Protein AF-A0A8E2I4X7-F1 (afdb_monomer)

pLDDT: mean 91.85, std 7.51, range [61.09, 97.44]

Radius of gyration: 14.44 Å; Cα contacts (8 Å, |Δi|>4): 136; chains: 1; bounding box: 34×27×40 Å

Solvent-accessible surface area (backbone atoms only — not comparable to full-atom values): 6785 Å² total; per-residue (Å²): 112,74,53,57,54,50,44,55,52,52,54,55,26,67,72,34,73,72,30,40,54,56,43,64,78,41,37,71,60,49,23,52,56,52,12,52,51,51,39,50,53,39,45,65,69,35,67,60,76,55,43,83,41,54,41,78,80,41,52,90,78,35,78,64,40,73,86,54,80,89,68,92,65,96,41,60,27,37,36,20,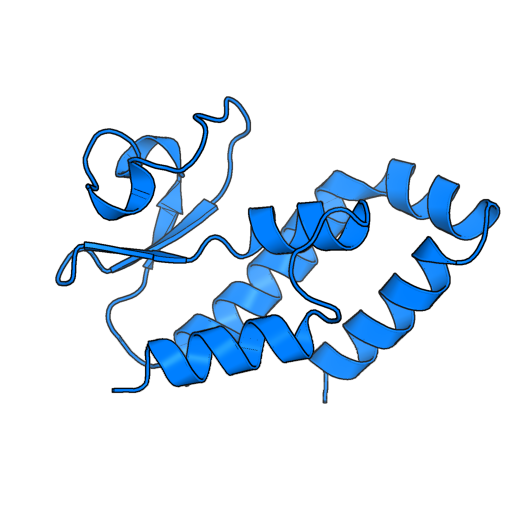78,92,75,52,42,73,46,53,39,31,60,52,39,41,28,42,73,73,70,72,38,98,48,99,39,64,56,58,48,46,53,52,51,34,67,75,52,60,115

Secondary structure (DSSP, 8-state):
-HHHHHHHHHHHHHTSHHHHHHHHHTHHHHHHHHHHHHHHHHHHHHTSSEEEEEHHHHHTT-GGGTTSPP--S--EEEEETTTTEEE-HHHHHHHHHHT--S-S-HHHHHHHHHHHH--

Organism: NCBI:txid38875

Structure (mmCIF, N/CA/C/O backbone):
data_AF-A0A8E2I4X7-F1
#
_entry.id   AF-A0A8E2I4X7-F1
#
loop_
_atom_site.group_PDB
_atom_site.id
_atom_site.type_symbol
_atom_site.label_atom_id
_atom_site.label_alt_id
_atom_site.label_comp_id
_atom_site.label_asym_id
_atom_site.label_entity_id
_atom_site.label_seq_id
_atom_site.pdbx_PDB_ins_code
_atom_site.Cartn_x
_atom_site.Cartn_y
_atom_site.Cartn_z
_atom_site.occupancy
_atom_site.B_iso_or_equiv
_atom_site.auth_seq_id
_atom_site.auth_comp_id
_atom_site.auth_asym_id
_atom_site.auth_atom_id
_atom_site.pdbx_PDB_model_num
ATOM 1 N N . GLU A 1 1 ? -11.731 -12.816 -2.824 1.00 61.09 1 GLU A N 1
ATOM 2 C CA . GLU A 1 1 ? -12.421 -13.040 -1.533 1.00 61.09 1 GLU A CA 1
ATOM 3 C C . GLU A 1 1 ? -11.672 -12.456 -0.337 1.00 61.09 1 GLU A C 1
ATOM 5 O O . GLU A 1 1 ? -12.238 -11.619 0.350 1.00 61.09 1 GLU A O 1
ATOM 10 N N . SER A 1 2 ? -10.400 -12.790 -0.092 1.00 85.81 2 SER A N 1
ATOM 11 C CA . SER A 1 2 ? -9.682 -12.324 1.113 1.00 85.81 2 SER A CA 1
ATOM 12 C C . SER A 1 2 ? -9.604 -10.795 1.289 1.00 85.81 2 SER A C 1
ATOM 14 O O . SER A 1 2 ? -9.727 -10.316 2.411 1.00 85.81 2 SER A O 1
ATOM 16 N N . ILE A 1 3 ? -9.467 -10.012 0.211 1.00 93.56 3 ILE A N 1
ATOM 17 C CA . ILE A 1 3 ? -9.418 -8.536 0.295 1.00 93.56 3 ILE A CA 1
ATOM 18 C C . ILE A 1 3 ? -10.768 -7.945 0.726 1.00 93.56 3 ILE A C 1
ATOM 20 O O . ILE A 1 3 ? -10.798 -7.012 1.521 1.00 93.56 3 ILE A O 1
ATOM 24 N N . GLN A 1 4 ? -11.886 -8.525 0.283 1.00 93.00 4 GLN A N 1
ATOM 25 C CA . GLN A 1 4 ? -13.223 -8.071 0.679 1.00 93.00 4 GLN A CA 1
ATOM 26 C C . GLN A 1 4 ? -13.454 -8.250 2.187 1.00 93.00 4 GLN A C 1
ATOM 28 O O . GLN A 1 4 ? -14.047 -7.382 2.824 1.00 93.00 4 GLN A O 1
ATOM 33 N N . TYR A 1 5 ? -12.941 -9.334 2.780 1.00 94.75 5 TYR A N 1
ATOM 34 C CA . TYR A 1 5 ? -12.988 -9.528 4.232 1.00 94.75 5 TYR A CA 1
ATOM 35 C C . TYR A 1 5 ? -12.141 -8.502 4.988 1.00 94.75 5 TYR A C 1
ATOM 37 O O . TYR A 1 5 ? -12.583 -8.001 6.023 1.00 94.75 5 TYR A O 1
ATOM 45 N N . ILE A 1 6 ? -10.960 -8.158 4.462 1.00 95.06 6 ILE A N 1
ATOM 46 C CA . ILE A 1 6 ? -10.129 -7.087 5.026 1.00 95.06 6 ILE A CA 1
ATOM 47 C C . ILE A 1 6 ? -10.896 -5.761 4.975 1.00 95.06 6 ILE A C 1
ATOM 49 O O . ILE A 1 6 ? -11.018 -5.114 6.009 1.00 95.06 6 ILE A O 1
ATOM 53 N N . ASP A 1 7 ? -11.476 -5.401 3.825 1.00 94.75 7 ASP A N 1
ATOM 54 C CA . ASP A 1 7 ? -12.284 -4.183 3.650 1.00 94.75 7 ASP A CA 1
ATOM 55 C C . ASP A 1 7 ? -13.462 -4.114 4.635 1.00 94.75 7 ASP A C 1
ATOM 57 O O . ASP A 1 7 ? -13.727 -3.072 5.232 1.00 94.75 7 ASP A O 1
ATOM 61 N N . LEU A 1 8 ? -14.192 -5.215 4.830 1.00 94.81 8 LEU A N 1
ATOM 62 C CA . LEU A 1 8 ? -15.306 -5.261 5.783 1.00 94.81 8 LEU A CA 1
ATOM 63 C C . LEU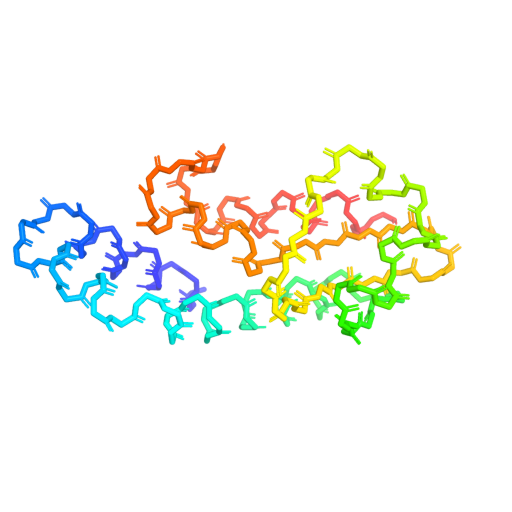 A 1 8 ? -14.831 -5.040 7.225 1.00 94.81 8 LEU A C 1
ATOM 65 O O . LEU A 1 8 ? -15.466 -4.299 7.982 1.00 94.81 8 LEU A O 1
ATOM 69 N N . TYR A 1 9 ? -13.723 -5.677 7.604 1.00 93.94 9 TYR A N 1
ATOM 70 C CA . TYR A 1 9 ? -13.164 -5.578 8.948 1.00 93.94 9 TYR A CA 1
ATOM 71 C C . TYR A 1 9 ? -12.641 -4.169 9.251 1.00 93.94 9 TYR A C 1
ATOM 73 O O . TYR A 1 9 ? -13.014 -3.579 10.267 1.00 93.94 9 TYR A O 1
ATOM 81 N N . THR A 1 10 ? -11.840 -3.597 8.353 1.00 94.44 10 THR A N 1
ATOM 82 C CA . THR A 1 10 ? -11.260 -2.256 8.520 1.00 94.44 10 THR A CA 1
ATOM 83 C C . THR A 1 10 ? -12.342 -1.179 8.527 1.00 94.44 10 THR A C 1
ATOM 85 O O . THR A 1 10 ? -12.354 -0.343 9.429 1.00 94.44 10 THR A O 1
ATOM 88 N N . LYS A 1 11 ? -13.346 -1.262 7.639 1.00 94.25 11 LYS A N 1
ATOM 89 C CA . LYS A 1 11 ? -14.511 -0.355 7.660 1.00 94.25 11 LYS A CA 1
ATOM 90 C C . LYS A 1 11 ? -15.274 -0.408 8.979 1.00 94.25 11 LYS A C 1
ATOM 92 O O . LYS A 1 11 ? -15.788 0.615 9.423 1.00 94.25 11 LYS A O 1
ATOM 97 N N . LYS A 1 12 ? -15.391 -1.583 9.604 1.00 93.75 12 LYS A N 1
ATOM 98 C CA . LYS A 1 12 ? -16.043 -1.706 10.915 1.00 93.75 12 LYS A CA 1
ATOM 99 C C . LYS A 1 12 ? -15.226 -1.020 12.010 1.00 93.75 12 LYS A C 1
ATOM 101 O O . LYS A 1 12 ? -15.818 -0.334 12.841 1.00 93.75 12 LYS A O 1
ATOM 106 N N . LEU A 1 13 ? -13.902 -1.180 11.999 1.00 93.62 13 LEU A N 1
ATOM 107 C CA . LEU A 1 13 ? -13.015 -0.510 12.953 1.00 93.62 13 LEU A CA 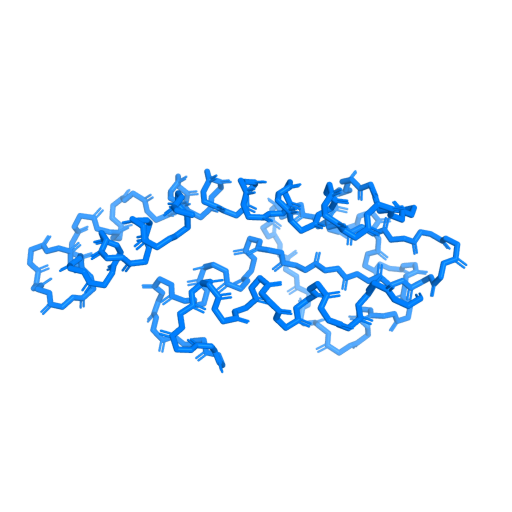1
ATOM 108 C C . LEU A 1 13 ? -13.109 1.013 12.825 1.00 93.62 13 LEU A C 1
ATOM 110 O O . LEU A 1 13 ? -13.381 1.680 13.815 1.00 93.62 13 LEU A O 1
ATOM 114 N N . MET A 1 14 ? -13.010 1.542 11.607 1.00 93.44 14 MET A N 1
ATOM 115 C CA . MET A 1 14 ? -13.022 2.987 11.341 1.00 93.44 14 MET A CA 1
ATOM 116 C C . MET A 1 14 ? -14.354 3.684 11.679 1.00 93.44 14 MET A C 1
ATOM 118 O O . MET A 1 14 ? -14.395 4.902 11.815 1.00 93.44 14 MET A O 1
ATOM 122 N N . LYS A 1 15 ? -15.465 2.942 11.785 1.00 93.62 15 LYS A N 1
ATOM 123 C CA . LYS A 1 15 ? -16.814 3.505 11.998 1.00 93.62 15 LYS A CA 1
ATOM 124 C C . LYS A 1 15 ? -17.191 3.745 13.456 1.00 93.62 15 LYS A C 1
ATOM 126 O O . LYS A 1 15 ? -18.196 4.403 13.709 1.00 93.62 15 LYS A O 1
ATOM 131 N N . THR A 1 16 ? -16.476 3.154 14.407 1.00 93.12 16 THR A N 1
ATOM 132 C CA . THR A 1 16 ? -16.866 3.189 15.825 1.00 93.12 16 THR A CA 1
ATOM 133 C C . THR A 1 16 ? -15.741 3.778 16.650 1.00 93.12 16 THR A C 1
ATOM 135 O O . THR A 1 16 ? -14.590 3.450 16.402 1.00 93.12 16 THR A O 1
ATOM 138 N N . GLU A 1 17 ? -16.058 4.576 17.668 1.00 92.75 17 GLU A N 1
ATOM 139 C CA . GLU A 1 17 ? -15.048 5.179 18.550 1.00 92.75 17 GLU A CA 1
ATOM 140 C C . GLU A 1 17 ? -14.101 4.122 19.138 1.00 92.75 17 GLU A C 1
ATOM 142 O O . GLU A 1 17 ? -12.884 4.206 18.984 1.00 92.75 17 GLU A O 1
ATOM 147 N N . LYS A 1 18 ? -14.666 3.045 19.701 1.00 93.69 18 LYS A N 1
ATOM 148 C CA . LYS A 1 18 ? -13.894 1.904 20.211 1.00 93.69 18 LYS A CA 1
ATOM 149 C C . LYS A 1 18 ? -13.034 1.241 19.127 1.00 93.69 18 LYS A C 1
ATOM 151 O O . LYS A 1 18 ? -11.920 0.812 19.408 1.00 93.69 18 LYS A O 1
ATOM 156 N N . GLY A 1 19 ? -13.547 1.126 17.904 1.00 93.12 19 GLY A N 1
ATOM 157 C CA . GLY A 1 19 ? -12.807 0.557 16.781 1.00 93.12 19 GLY A CA 1
ATOM 158 C C . GLY A 1 19 ? -11.641 1.439 16.338 1.00 93.12 19 GLY A C 1
ATOM 159 O O . GLY A 1 19 ? -10.566 0.912 16.075 1.00 93.12 19 GLY A O 1
ATOM 160 N N . THR A 1 20 ? -11.819 2.760 16.333 1.00 93.44 20 THR A N 1
ATOM 161 C CA . THR A 1 20 ? -10.767 3.730 16.009 1.00 93.44 20 THR A CA 1
ATOM 162 C C . THR A 1 20 ? -9.659 3.729 17.058 1.00 93.44 20 THR A C 1
ATOM 164 O O . THR A 1 20 ? -8.488 3.779 16.693 1.00 93.44 20 THR A O 1
ATOM 167 N N . VAL A 1 21 ? -9.992 3.594 18.349 1.00 95.25 21 VAL A N 1
ATOM 168 C CA . VAL A 1 21 ? -8.985 3.425 19.416 1.00 95.25 21 VAL A CA 1
ATOM 169 C C . VAL A 1 21 ? -8.130 2.182 19.157 1.00 95.25 21 VAL A C 1
ATOM 171 O O . VAL A 1 21 ? -6.910 2.288 19.069 1.00 95.25 21 VAL A O 1
ATOM 174 N N . LEU A 1 22 ? -8.767 1.028 18.931 1.00 93.75 22 LEU A N 1
ATOM 175 C CA . LEU A 1 22 ? -8.060 -0.223 18.625 1.00 93.75 22 LEU A CA 1
ATOM 176 C C . LEU A 1 22 ? -7.230 -0.130 17.337 1.00 93.75 22 LEU A C 1
ATOM 178 O O . LEU A 1 22 ? -6.139 -0.693 17.252 1.00 93.75 22 LEU A O 1
ATOM 182 N N . LEU A 1 23 ? -7.748 0.565 16.321 1.00 94.12 23 LEU A N 1
ATOM 183 C CA . LEU A 1 23 ? -7.039 0.785 15.067 1.00 94.12 23 LEU A CA 1
ATOM 184 C C . LEU A 1 23 ? -5.782 1.627 15.287 1.00 94.12 23 LEU A C 1
ATOM 186 O O . LEU A 1 23 ? -4.732 1.265 14.770 1.00 94.12 23 LEU A O 1
ATOM 190 N N . ASN A 1 24 ? -5.870 2.702 16.070 1.00 93.31 24 ASN A N 1
ATOM 191 C CA . ASN A 1 24 ? -4.737 3.579 16.358 1.00 93.31 24 ASN A CA 1
ATOM 192 C C . ASN A 1 24 ? -3.647 2.865 17.169 1.00 93.31 24 ASN A C 1
ATOM 194 O O . ASN A 1 24 ? -2.467 3.016 16.859 1.00 93.31 24 ASN A O 1
ATOM 198 N N . GLU A 1 25 ? -4.027 2.043 18.151 1.00 95.75 25 GLU A N 1
ATOM 199 C CA . GLU A 1 25 ? -3.085 1.236 18.944 1.00 95.75 25 GLU A CA 1
ATOM 200 C C . GLU A 1 25 ? -2.320 0.210 18.093 1.00 95.75 25 GLU A C 1
ATOM 202 O O . GLU A 1 25 ? -1.159 -0.092 18.367 1.00 95.75 25 GLU A O 1
ATOM 207 N N . ALA A 1 26 ? -2.958 -0.324 17.048 1.00 94.31 26 ALA A N 1
ATOM 208 C CA . ALA A 1 26 ? -2.399 -1.370 16.195 1.00 94.31 26 ALA A CA 1
ATOM 209 C C . ALA A 1 26 ? -2.027 -0.892 14.780 1.00 94.31 26 ALA A C 1
ATOM 211 O O . ALA A 1 26 ? -1.756 -1.733 13.916 1.00 94.31 26 ALA A O 1
ATOM 212 N N . LEU A 1 27 ? -2.014 0.422 14.525 1.00 94.00 27 LEU A N 1
ATOM 213 C CA . LEU A 1 27 ? -1.992 0.981 13.170 1.00 94.00 27 LEU A CA 1
ATOM 214 C C . LEU A 1 27 ? -0.793 0.487 12.364 1.00 94.00 27 LEU A C 1
ATOM 216 O O . LEU A 1 27 ? -0.973 -0.078 11.289 1.00 94.00 27 LEU A O 1
ATOM 220 N N . ASP A 1 28 ? 0.417 0.628 12.903 1.00 92.75 28 ASP A N 1
ATOM 221 C CA . ASP A 1 28 ? 1.646 0.239 12.204 1.00 92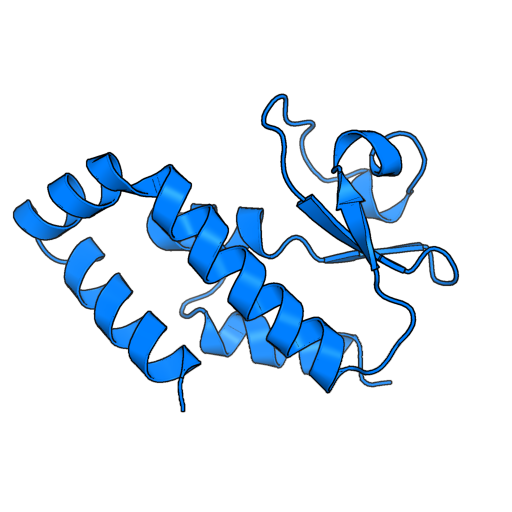.75 28 ASP A CA 1
ATOM 222 C C . ASP A 1 28 ? 1.661 -1.264 11.869 1.00 92.75 28 ASP A C 1
ATOM 224 O O . ASP A 1 28 ? 2.053 -1.670 10.774 1.00 92.75 28 ASP A O 1
ATOM 228 N N . ASN A 1 29 ? 1.155 -2.108 12.773 1.00 94.12 29 ASN A N 1
ATOM 229 C CA . ASN A 1 29 ? 1.035 -3.547 12.540 1.00 94.12 29 ASN A CA 1
ATOM 230 C C . ASN A 1 29 ? 0.002 -3.854 11.440 1.00 94.12 29 ASN A C 1
ATOM 232 O O . ASN A 1 29 ? 0.265 -4.663 10.545 1.00 94.12 29 ASN A O 1
ATOM 236 N N . MET A 1 30 ? -1.158 -3.188 11.467 1.00 94.75 30 MET A N 1
ATOM 237 C CA . MET A 1 30 ? -2.185 -3.349 10.435 1.00 94.75 30 MET A CA 1
ATOM 238 C C . MET A 1 30 ? -1.680 -2.894 9.066 1.00 94.75 30 MET A C 1
ATOM 240 O O . MET A 1 30 ? -1.822 -3.640 8.098 1.00 94.75 30 MET A O 1
ATOM 244 N N . VAL A 1 31 ? -1.037 -1.727 8.995 1.00 95.19 31 VAL A N 1
ATOM 245 C CA . VAL A 1 31 ? -0.436 -1.186 7.769 1.00 95.19 31 VAL A CA 1
ATOM 246 C C . VAL A 1 31 ? 0.573 -2.165 7.183 1.00 95.19 31 VAL A C 1
ATOM 248 O O . VAL A 1 31 ? 0.471 -2.506 6.006 1.00 95.19 31 VAL A O 1
ATOM 251 N N . ASN A 1 32 ? 1.494 -2.684 7.998 1.00 94.12 32 ASN A N 1
ATOM 252 C CA . ASN A 1 32 ? 2.516 -3.616 7.527 1.00 94.12 32 ASN A CA 1
ATOM 253 C C . ASN A 1 32 ? 1.910 -4.924 7.009 1.00 94.12 32 ASN A C 1
ATOM 255 O O . ASN A 1 32 ? 2.236 -5.365 5.907 1.00 94.12 32 ASN A O 1
ATOM 259 N N . ARG A 1 33 ? 0.998 -5.546 7.767 1.00 94.75 33 ARG A N 1
ATOM 260 C CA . ARG A 1 33 ? 0.415 -6.846 7.392 1.00 94.75 33 ARG A CA 1
ATOM 261 C C . ARG A 1 33 ? -0.513 -6.739 6.187 1.00 94.75 33 ARG A C 1
ATOM 263 O O . ARG A 1 33 ? -0.406 -7.544 5.263 1.00 94.75 33 ARG A O 1
ATOM 270 N N . ILE A 1 34 ? -1.417 -5.760 6.194 1.00 96.25 34 ILE A N 1
ATOM 271 C CA . ILE A 1 34 ? -2.384 -5.555 5.111 1.00 96.25 34 ILE A CA 1
ATOM 272 C C . ILE A 1 34 ? -1.663 -5.041 3.861 1.00 96.25 34 ILE A C 1
ATOM 274 O O . ILE A 1 34 ? -1.899 -5.558 2.772 1.00 96.25 34 ILE A O 1
ATOM 278 N N . GLY A 1 35 ? -0.745 -4.084 4.013 1.00 96.06 35 GLY A N 1
ATOM 279 C CA . GLY A 1 35 ? 0.054 -3.532 2.921 1.00 96.06 35 GLY A CA 1
ATOM 280 C C . GLY A 1 35 ? 0.929 -4.579 2.237 1.00 96.06 35 GLY A C 1
ATOM 281 O O . GLY A 1 35 ? 0.897 -4.680 1.011 1.00 96.06 35 GLY A O 1
ATOM 282 N N . ALA A 1 36 ? 1.651 -5.406 3.000 1.00 96.00 36 ALA A N 1
ATOM 283 C CA . ALA A 1 36 ? 2.460 -6.488 2.435 1.00 96.00 36 ALA A CA 1
ATOM 284 C C . ALA A 1 36 ? 1.595 -7.520 1.697 1.00 96.00 36 ALA A C 1
ATOM 286 O O . ALA A 1 36 ? 1.926 -7.920 0.580 1.00 96.00 36 ALA A O 1
ATOM 287 N N . TYR A 1 37 ? 0.456 -7.907 2.282 1.00 97.00 37 TYR A N 1
ATOM 288 C CA . TYR A 1 37 ? -0.484 -8.827 1.643 1.00 97.00 37 TYR A CA 1
ATOM 289 C C . TYR A 1 37 ? -1.033 -8.266 0.324 1.00 97.00 37 TYR A C 1
ATOM 291 O O . TYR A 1 37 ? -0.973 -8.935 -0.706 1.00 97.00 37 TYR A O 1
ATOM 299 N N . ILE A 1 38 ? -1.523 -7.024 0.335 1.00 96.75 38 ILE A N 1
ATOM 300 C CA . ILE A 1 38 ? -2.046 -6.344 -0.857 1.00 96.75 38 ILE A CA 1
ATOM 301 C C . ILE A 1 38 ? -0.969 -6.207 -1.929 1.00 96.75 38 ILE A C 1
ATOM 303 O O . ILE A 1 38 ? -1.232 -6.491 -3.098 1.00 96.75 38 ILE A O 1
ATOM 307 N N . GLY A 1 39 ? 0.245 -5.815 -1.541 1.00 96.88 39 GLY A N 1
ATOM 308 C CA . GLY A 1 39 ? 1.371 -5.731 -2.461 1.00 96.88 39 GLY A CA 1
ATOM 309 C C . GLY A 1 39 ? 1.678 -7.076 -3.112 1.00 96.88 39 GLY A C 1
ATOM 310 O O . GLY A 1 39 ? 1.817 -7.143 -4.330 1.00 96.88 39 GLY A O 1
ATOM 311 N N . GLU A 1 40 ? 1.701 -8.166 -2.344 1.00 97.19 40 GLU A N 1
ATOM 312 C CA . GLU A 1 40 ? 1.903 -9.508 -2.897 1.00 97.19 40 GLU A CA 1
ATOM 313 C C . GLU A 1 40 ? 0.775 -9.933 -3.842 1.00 97.19 40 GLU A C 1
ATOM 315 O O . GLU A 1 40 ? 1.060 -10.501 -4.897 1.00 97.19 40 GLU A O 1
ATOM 320 N N . VAL A 1 41 ? -0.488 -9.621 -3.530 1.00 96.88 41 VAL A N 1
ATOM 321 C CA . VAL A 1 41 ? -1.607 -9.884 -4.451 1.00 96.88 41 VAL A CA 1
ATOM 322 C C . VAL A 1 41 ? -1.419 -9.124 -5.764 1.00 96.88 41 VAL A C 1
ATOM 324 O O . VAL A 1 41 ? -1.504 -9.735 -6.831 1.00 96.88 41 VAL A O 1
ATOM 327 N N . ILE A 1 42 ? -1.117 -7.822 -5.708 1.00 97.12 42 ILE A N 1
ATOM 328 C CA . ILE A 1 42 ? -0.885 -6.996 -6.903 1.00 97.12 42 ILE A CA 1
ATOM 329 C C . ILE A 1 42 ? 0.283 -7.565 -7.712 1.00 97.12 42 ILE A C 1
ATOM 331 O O . ILE A 1 42 ? 0.103 -7.902 -8.880 1.00 97.12 42 ILE A O 1
ATOM 335 N N . LYS A 1 43 ? 1.452 -7.733 -7.083 1.00 97.00 43 LYS A N 1
ATOM 336 C CA . LYS A 1 43 ? 2.689 -8.223 -7.708 1.00 97.00 43 LYS A CA 1
ATOM 337 C C . LYS A 1 43 ? 2.494 -9.569 -8.404 1.00 97.00 43 LYS A C 1
ATOM 339 O O . LYS A 1 43 ? 2.917 -9.733 -9.547 1.00 97.00 43 LYS A O 1
ATOM 344 N N . ARG A 1 44 ? 1.849 -10.531 -7.736 1.00 96.31 44 ARG A N 1
ATOM 345 C CA . ARG A 1 44 ? 1.596 -11.865 -8.306 1.00 96.31 44 ARG A CA 1
ATOM 346 C C . ARG A 1 44 ? 0.605 -11.820 -9.461 1.00 96.31 44 ARG A C 1
ATOM 348 O O . ARG A 1 44 ? 0.767 -12.573 -10.411 1.00 96.31 44 ARG A O 1
ATOM 355 N N . THR A 1 45 ? -0.397 -10.947 -9.385 1.00 95.75 45 THR A N 1
ATOM 356 C CA . THR A 1 45 ? -1.438 -10.860 -10.416 1.00 95.75 45 THR A CA 1
ATOM 357 C C . THR A 1 45 ? -0.934 -10.177 -11.682 1.00 95.75 45 THR A C 1
ATOM 359 O O . THR A 1 45 ? -1.190 -10.671 -12.774 1.00 95.75 45 THR A O 1
ATOM 362 N N . ILE A 1 46 ? -0.189 -9.072 -11.554 1.00 95.12 46 ILE A N 1
ATOM 363 C CA . ILE A 1 46 ? 0.385 -8.376 -12.719 1.00 95.12 46 ILE A CA 1
ATOM 364 C C . ILE A 1 46 ? 1.484 -9.208 -13.388 1.00 95.12 46 ILE A C 1
ATOM 366 O O . ILE A 1 46 ? 1.687 -9.088 -14.590 1.00 95.12 46 ILE A O 1
ATOM 370 N N . ASN A 1 47 ? 2.183 -10.053 -12.615 1.00 94.19 47 ASN A N 1
ATOM 371 C CA . ASN A 1 47 ? 3.224 -10.964 -13.094 1.00 94.19 47 ASN A CA 1
ATOM 372 C C . ASN A 1 47 ? 4.299 -10.265 -13.960 1.00 94.19 47 ASN A C 1
ATOM 374 O O . ASN A 1 47 ? 4.707 -10.758 -15.010 1.00 94.19 47 ASN A O 1
ATOM 378 N N . GLN A 1 48 ? 4.734 -9.080 -13.518 1.00 93.44 48 GLN A N 1
ATOM 379 C CA . GLN A 1 48 ? 5.791 -8.279 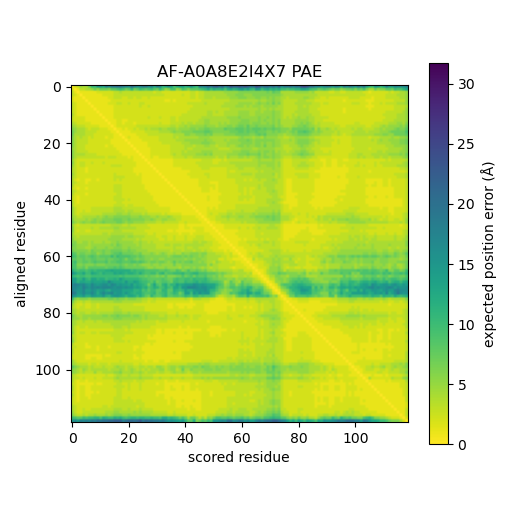-14.148 1.00 93.44 48 GLN A CA 1
ATOM 380 C C . GLN A 1 48 ? 7.013 -8.155 -13.222 1.00 93.44 48 GLN A C 1
ATOM 382 O O . GLN A 1 48 ? 7.052 -8.737 -12.139 1.00 93.44 48 GLN A O 1
ATOM 387 N N . ASP A 1 49 ? 8.021 -7.381 -13.630 1.00 94.81 49 ASP A N 1
ATOM 388 C CA . ASP A 1 49 ? 9.314 -7.232 -12.952 1.00 94.81 49 ASP A CA 1
ATOM 389 C C . ASP A 1 49 ? 9.270 -6.354 -11.685 1.00 94.81 49 ASP A C 1
ATOM 391 O O . ASP A 1 49 ? 10.140 -5.519 -11.465 1.00 94.81 49 ASP A O 1
ATOM 395 N N . PHE A 1 50 ? 8.260 -6.534 -10.835 1.00 96.94 50 PHE A N 1
ATOM 396 C CA . PHE A 1 50 ? 8.153 -5.832 -9.559 1.00 96.94 50 PHE A CA 1
ATOM 397 C C . PHE A 1 50 ? 8.794 -6.628 -8.421 1.00 96.94 50 PHE A C 1
ATOM 399 O O . PHE A 1 50 ? 8.412 -7.768 -8.140 1.00 96.94 50 PHE A O 1
ATOM 406 N N . THR A 1 51 ? 9.709 -5.978 -7.703 1.00 96.69 51 THR A N 1
ATOM 407 C CA . THR A 1 51 ? 10.374 -6.517 -6.508 1.00 96.69 51 THR A CA 1
ATOM 408 C C . THR A 1 51 ? 10.180 -5.569 -5.329 1.00 96.69 51 THR A C 1
ATOM 410 O O . THR A 1 51 ? 9.977 -4.371 -5.520 1.00 96.69 51 THR A O 1
ATOM 413 N N . TRP A 1 52 ? 10.211 -6.105 -4.108 1.00 96.88 52 TRP A N 1
ATOM 414 C CA . TRP A 1 52 ? 10.173 -5.299 -2.890 1.00 96.88 52 TRP A CA 1
ATOM 415 C C . TRP A 1 52 ? 11.509 -4.603 -2.652 1.00 96.88 52 TRP A C 1
ATOM 417 O O . TRP A 1 52 ? 12.559 -5.241 -2.710 1.00 96.88 52 TRP A O 1
ATOM 427 N N . TYR A 1 53 ? 11.447 -3.313 -2.344 1.00 95.19 53 TYR A N 1
ATOM 428 C CA . TYR A 1 53 ? 12.589 -2.492 -1.962 1.00 95.19 53 TYR A CA 1
ATOM 429 C C . TYR A 1 53 ? 12.242 -1.627 -0.757 1.00 95.19 53 TYR A C 1
ATOM 431 O O . TYR A 1 53 ? 11.087 -1.241 -0.577 1.00 95.19 53 TYR A O 1
ATOM 439 N N . GLU A 1 54 ? 13.262 -1.263 0.012 1.00 92.31 54 GLU A N 1
ATOM 440 C CA . GLU A 1 54 ? 13.178 -0.164 0.973 1.00 92.31 54 GLU A CA 1
ATOM 441 C C . GLU A 1 54 ? 13.017 1.165 0.225 1.00 92.31 54 GLU A C 1
ATOM 443 O O . GLU A 1 54 ? 13.754 1.435 -0.728 1.00 92.31 54 GLU A O 1
ATOM 448 N N . PHE A 1 55 ? 12.083 2.012 0.660 1.00 91.75 55 PHE A N 1
ATOM 449 C CA . PHE A 1 55 ? 11.702 3.256 -0.017 1.00 91.75 55 PHE A CA 1
ATOM 450 C C . PHE A 1 55 ? 12.916 4.142 -0.312 1.00 91.75 55 PHE A C 1
ATOM 452 O O . PHE A 1 55 ? 13.140 4.514 -1.463 1.00 91.75 55 PHE A O 1
ATOM 459 N N . ASN A 1 56 ? 13.761 4.393 0.693 1.00 88.94 56 ASN A N 1
ATOM 460 C CA . ASN A 1 56 ? 14.935 5.264 0.561 1.00 88.94 56 ASN A CA 1
ATOM 461 C C . ASN A 1 56 ? 15.972 4.734 -0.444 1.00 88.94 56 ASN A C 1
ATOM 463 O O . ASN A 1 56 ? 16.711 5.520 -1.032 1.00 88.94 56 ASN A O 1
ATOM 467 N N . SER A 1 57 ? 16.002 3.419 -0.701 1.00 90.06 57 SER A N 1
ATOM 468 C CA . SER A 1 57 ? 16.894 2.832 -1.713 1.00 90.06 57 SER A CA 1
ATOM 469 C C . SER A 1 57 ? 16.452 3.119 -3.154 1.00 90.06 57 SER A C 1
ATOM 471 O O . SER A 1 57 ? 17.247 2.984 -4.082 1.00 90.06 57 SER A O 1
ATOM 473 N N . VAL A 1 58 ? 15.192 3.522 -3.349 1.00 92.31 58 VAL A N 1
ATOM 474 C CA . VAL A 1 58 ? 14.600 3.816 -4.663 1.00 92.31 58 VAL A CA 1
ATOM 475 C C . VAL A 1 58 ? 14.342 5.312 -4.832 1.00 92.31 58 VAL A C 1
ATOM 477 O O . VAL A 1 58 ? 14.547 5.839 -5.923 1.00 92.31 58 VAL A O 1
ATOM 480 N N . TYR A 1 59 ? 13.935 6.002 -3.763 1.00 90.25 59 TYR A N 1
ATOM 481 C CA . TYR A 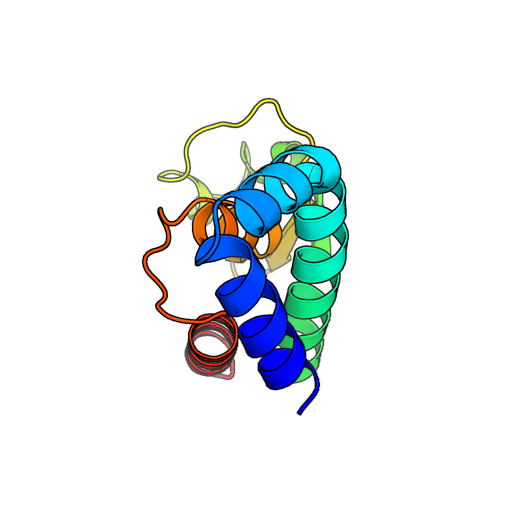1 59 ? 13.483 7.395 -3.775 1.00 90.25 59 TYR A CA 1
ATOM 482 C C . TYR A 1 59 ? 14.450 8.351 -4.482 1.00 90.25 59 TYR A C 1
ATOM 484 O O . TYR A 1 59 ? 14.046 9.076 -5.385 1.00 90.25 59 TYR A O 1
ATOM 492 N N . HIS A 1 60 ? 15.744 8.285 -4.161 1.00 86.31 60 HIS A N 1
ATOM 493 C CA . HIS A 1 60 ? 16.748 9.173 -4.759 1.00 86.31 60 HIS A CA 1
ATOM 494 C C . HIS A 1 60 ? 17.138 8.810 -6.203 1.00 86.31 60 HIS A C 1
ATOM 496 O O . HIS A 1 60 ? 17.893 9.544 -6.840 1.00 86.31 60 HIS A O 1
ATOM 502 N N . HIS A 1 61 ? 16.658 7.681 -6.729 1.00 86.75 61 HIS A N 1
ATOM 503 C CA . HIS A 1 61 ? 17.099 7.129 -8.013 1.00 86.75 61 HIS A CA 1
ATOM 504 C C . HIS A 1 61 ? 15.967 6.916 -9.024 1.00 86.75 61 HIS A C 1
ATOM 506 O O . HIS A 1 61 ? 16.247 6.623 -10.186 1.00 86.75 61 HIS A O 1
ATOM 512 N N . SER A 1 62 ? 14.707 7.057 -8.610 1.00 89.62 62 SER A N 1
ATOM 513 C CA . SER A 1 62 ? 13.533 6.824 -9.447 1.00 89.62 62 SER A CA 1
ATOM 514 C C . SER A 1 62 ? 12.812 8.128 -9.753 1.00 89.62 62 SER A C 1
ATOM 516 O O . SER A 1 62 ? 12.413 8.860 -8.846 1.00 89.62 62 SER A O 1
ATOM 518 N N . LYS A 1 63 ? 12.556 8.397 -11.038 1.00 90.06 63 LYS A N 1
ATOM 519 C CA . LYS A 1 63 ? 11.733 9.555 -11.422 1.00 90.06 63 LYS A CA 1
ATOM 520 C C . LYS A 1 63 ? 10.268 9.336 -11.057 1.00 90.06 63 LYS A C 1
ATOM 522 O O . LYS A 1 63 ? 9.548 10.307 -10.840 1.00 90.06 63 LYS A O 1
ATOM 527 N N . SER A 1 64 ? 9.834 8.078 -10.943 1.00 87.50 64 SER A N 1
ATOM 528 C CA . SER A 1 64 ? 8.454 7.741 -10.573 1.00 87.50 64 SER A CA 1
ATOM 529 C C . SER A 1 64 ? 8.053 8.201 -9.168 1.00 87.50 64 SER A C 1
ATOM 531 O O . SER A 1 64 ? 6.863 8.288 -8.879 1.00 87.50 64 SER A O 1
ATOM 533 N N . LEU A 1 65 ? 9.027 8.537 -8.315 1.00 87.44 65 LEU A N 1
ATOM 534 C CA . LEU A 1 65 ? 8.801 9.010 -6.951 1.00 87.44 65 LEU A CA 1
ATOM 535 C C . LEU A 1 65 ? 8.987 10.525 -6.776 1.00 87.44 65 LEU A C 1
ATOM 537 O O . LEU A 1 65 ? 8.834 11.016 -5.664 1.00 87.44 65 LEU A O 1
ATOM 541 N N . ALA A 1 66 ? 9.242 11.288 -7.846 1.00 83.81 66 ALA A N 1
ATOM 542 C CA . ALA A 1 66 ? 9.543 12.724 -7.759 1.00 83.81 66 ALA A CA 1
ATOM 543 C C . ALA A 1 66 ? 8.425 13.582 -7.127 1.00 83.81 66 ALA A C 1
ATOM 545 O O . ALA A 1 66 ? 8.696 14.661 -6.610 1.00 83.81 66 ALA A O 1
ATOM 546 N N . CYS A 1 67 ? 7.172 13.117 -7.176 1.00 78.12 67 CYS A N 1
ATOM 547 C CA . CYS A 1 67 ? 6.016 13.793 -6.572 1.00 78.12 67 CYS A CA 1
ATOM 548 C C . CYS A 1 67 ? 5.551 13.147 -5.257 1.00 78.12 67 CYS A C 1
ATOM 550 O O . CYS A 1 67 ? 4.515 13.536 -4.719 1.00 78.12 67 CYS A O 1
ATOM 552 N N . VAL A 1 68 ? 6.267 12.139 -4.759 1.00 82.06 68 VAL A N 1
ATOM 553 C CA . VAL A 1 68 ? 5.968 11.501 -3.475 1.00 82.06 68 VAL A CA 1
ATOM 554 C C . VAL A 1 68 ? 6.749 12.240 -2.398 1.00 82.06 68 VAL A C 1
ATOM 556 O O . VAL A 1 68 ? 7.940 12.479 -2.559 1.00 82.06 68 VAL A O 1
ATOM 559 N N . ALA A 1 69 ? 6.086 12.619 -1.305 1.00 78.38 69 ALA A N 1
ATOM 560 C CA . ALA A 1 69 ? 6.776 13.244 -0.185 1.00 78.38 69 ALA A CA 1
ATOM 561 C C . ALA A 1 69 ? 7.826 12.283 0.391 1.00 78.38 69 ALA A C 1
ATOM 563 O O . ALA A 1 69 ? 7.539 11.103 0.615 1.00 78.38 69 ALA A O 1
ATOM 564 N N . GLU A 1 70 ? 9.026 12.801 0.649 1.00 75.06 70 GLU A N 1
ATOM 565 C CA . GLU A 1 70 ? 10.053 12.056 1.366 1.00 75.06 70 GLU A CA 1
ATOM 566 C C . GLU A 1 70 ? 9.517 11.634 2.736 1.00 75.06 70 GLU A C 1
ATOM 568 O O . GLU A 1 70 ? 8.821 12.389 3.421 1.00 75.06 70 GLU A O 1
ATOM 573 N N . THR A 1 71 ? 9.819 10.405 3.134 1.00 70.38 71 THR A N 1
ATOM 574 C CA . THR A 1 71 ? 9.371 9.850 4.405 1.00 70.38 71 THR A CA 1
ATOM 575 C C . THR A 1 71 ? 10.554 9.266 5.151 1.00 70.38 71 THR A C 1
ATOM 577 O O . THR A 1 71 ? 11.382 8.555 4.591 1.00 70.38 71 THR A O 1
ATOM 580 N N . THR A 1 72 ? 10.635 9.572 6.443 1.00 61.97 72 THR A N 1
ATOM 581 C CA . THR A 1 72 ? 11.662 9.029 7.339 1.00 61.97 72 THR A CA 1
ATOM 582 C C . THR A 1 72 ? 11.272 7.667 7.907 1.00 61.97 72 THR A C 1
ATOM 584 O O . THR A 1 72 ? 12.093 7.015 8.553 1.00 61.97 72 THR A O 1
ATOM 587 N N . ARG A 1 73 ? 10.031 7.211 7.678 1.00 68.25 73 ARG A N 1
ATOM 588 C CA . ARG A 1 73 ? 9.592 5.877 8.088 1.00 68.25 73 ARG A CA 1
ATOM 589 C C . ARG A 1 73 ? 10.167 4.820 7.137 1.00 68.25 73 ARG A C 1
ATOM 591 O O . ARG A 1 73 ? 10.126 5.023 5.923 1.00 68.25 73 ARG A O 1
ATOM 598 N N . PRO A 1 74 ? 10.661 3.682 7.661 1.00 63.84 74 PRO A N 1
ATOM 599 C CA . PRO A 1 74 ? 11.094 2.562 6.836 1.00 63.84 74 PRO A CA 1
ATOM 600 C C . PRO A 1 74 ? 9.861 1.940 6.178 1.00 63.84 74 PRO A C 1
ATOM 602 O O . PRO A 1 74 ? 9.176 1.100 6.760 1.00 63.84 74 PRO A O 1
ATOM 605 N N . TYR A 1 75 ? 9.529 2.418 4.985 1.00 80.38 75 TYR A N 1
ATOM 606 C CA . TYR A 1 75 ? 8.471 1.847 4.172 1.00 80.38 75 TYR A CA 1
ATOM 607 C C . TYR A 1 75 ? 9.069 1.008 3.061 1.00 80.38 75 TYR A C 1
ATOM 609 O O . TYR A 1 75 ? 10.043 1.398 2.423 1.00 80.38 75 TYR A O 1
ATOM 617 N N . THR A 1 76 ? 8.440 -0.127 2.788 1.00 91.88 76 THR A N 1
ATOM 618 C CA . THR A 1 76 ? 8.736 -0.919 1.602 1.00 91.88 76 THR A CA 1
ATOM 619 C C . THR A 1 76 ? 7.760 -0.583 0.484 1.00 91.88 76 THR A C 1
ATOM 621 O O . THR A 1 76 ? 6.591 -0.250 0.708 1.00 91.88 76 THR A O 1
ATOM 624 N N . LEU A 1 77 ? 8.250 -0.661 -0.747 1.00 94.69 77 LEU A N 1
ATOM 625 C CA . LEU A 1 77 ? 7.472 -0.441 -1.958 1.00 94.69 77 LEU A CA 1
ATOM 626 C C . LEU A 1 77 ? 7.777 -1.529 -2.983 1.00 94.69 77 LEU A C 1
ATOM 628 O O . LEU A 1 77 ? 8.812 -2.196 -2.920 1.00 94.69 77 LEU A O 1
ATOM 632 N N . LEU A 1 78 ? 6.878 -1.693 -3.945 1.00 96.56 78 LEU A N 1
ATOM 633 C CA . LEU A 1 78 ? 7.135 -2.512 -5.120 1.00 96.56 78 LEU A CA 1
ATOM 634 C C . LEU A 1 78 ? 7.723 -1.628 -6.209 1.00 96.56 78 LEU A C 1
ATOM 636 O O . LEU A 1 78 ? 7.111 -0.630 -6.584 1.00 96.56 78 LEU A O 1
ATOM 640 N N . TYR A 1 79 ? 8.872 -2.018 -6.747 1.00 96.75 79 TYR A N 1
ATOM 641 C CA . TYR A 1 79 ? 9.550 -1.276 -7.800 1.00 96.75 79 TYR A CA 1
ATOM 642 C C . TYR A 1 79 ? 9.877 -2.174 -8.985 1.00 96.75 79 TYR A C 1
ATOM 644 O O . TYR A 1 79 ? 10.460 -3.249 -8.822 1.00 96.75 79 TYR A O 1
ATOM 652 N N . SER A 1 80 ? 9.530 -1.696 -10.176 1.00 96.00 80 SER A N 1
ATOM 653 C CA . SER A 1 80 ? 10.049 -2.197 -11.442 1.00 96.00 80 SER A CA 1
ATOM 654 C C . SER A 1 80 ? 11.215 -1.320 -11.870 1.00 96.00 80 SER A C 1
ATOM 656 O O . SER A 1 80 ? 11.033 -0.190 -12.327 1.00 96.00 80 SER A O 1
ATOM 658 N N . LYS A 1 81 ? 12.434 -1.857 -11.749 1.00 94.62 81 LYS A N 1
ATOM 659 C CA . LYS A 1 81 ? 13.650 -1.161 -12.189 1.00 94.62 81 LYS A CA 1
ATOM 660 C C . LYS A 1 81 ? 13.692 -1.007 -13.707 1.00 94.62 81 LYS A C 1
ATOM 662 O O . LYS A 1 81 ? 14.195 -0.002 -14.196 1.00 94.62 81 LYS A O 1
ATOM 667 N N . LYS A 1 82 ? 13.169 -1.984 -14.459 1.00 94.06 82 LYS A N 1
ATOM 668 C CA . LYS A 1 82 ? 13.191 -1.948 -15.929 1.00 94.06 82 LYS A CA 1
ATOM 669 C C . LYS A 1 82 ? 12.290 -0.847 -16.480 1.00 94.06 82 LYS A C 1
ATOM 671 O O . LYS A 1 82 ? 12.627 -0.254 -17.500 1.00 94.06 82 LYS A O 1
ATOM 676 N N . LYS A 1 83 ? 11.143 -0.609 -15.837 1.00 93.44 83 LYS A N 1
ATOM 677 C CA . LYS A 1 83 ? 10.136 0.356 -16.300 1.00 93.44 83 LYS A CA 1
ATOM 678 C C . LYS A 1 83 ? 10.162 1.681 -15.535 1.00 93.44 83 LYS A C 1
ATOM 680 O O . LYS A 1 83 ? 9.402 2.567 -15.907 1.00 93.44 83 LYS A O 1
ATOM 685 N N . ASP A 1 84 ? 10.995 1.797 -14.497 1.00 94.44 84 ASP A N 1
ATOM 686 C CA . ASP A 1 84 ? 11.015 2.906 -13.534 1.00 94.44 84 ASP A CA 1
ATOM 687 C C . ASP A 1 84 ? 9.602 3.226 -13.025 1.00 94.44 84 ASP A C 1
ATOM 689 O O . ASP A 1 84 ? 9.042 4.288 -13.290 1.00 94.44 84 ASP A O 1
ATOM 693 N N . ARG A 1 85 ? 8.972 2.245 -12.363 1.00 94.44 85 ARG A N 1
ATOM 694 C CA . ARG A 1 85 ? 7.622 2.392 -11.796 1.00 94.44 85 ARG A CA 1
ATOM 695 C C . ARG A 1 85 ? 7.562 1.871 -10.371 1.00 94.44 85 ARG A C 1
ATOM 697 O O . ARG A 1 85 ? 7.996 0.750 -10.109 1.00 94.44 85 ARG A O 1
ATOM 704 N N . ALA A 1 86 ? 6.958 2.655 -9.485 1.00 94.44 86 ALA A N 1
ATOM 705 C CA . ALA A 1 86 ? 6.735 2.300 -8.093 1.00 94.44 86 ALA A CA 1
ATOM 706 C C . ALA A 1 86 ? 5.242 2.117 -7.784 1.00 94.44 86 ALA A C 1
ATOM 708 O O . ALA A 1 86 ? 4.382 2.850 -8.274 1.00 94.44 86 ALA A O 1
ATOM 709 N N . ILE A 1 87 ? 4.940 1.150 -6.924 1.00 95.44 87 ILE A N 1
ATOM 710 C CA . ILE A 1 87 ? 3.638 0.971 -6.284 1.00 95.44 87 ILE A CA 1
ATOM 711 C C . ILE A 1 87 ? 3.898 1.037 -4.779 1.00 95.44 87 ILE A C 1
ATOM 713 O O . ILE A 1 87 ? 4.824 0.386 -4.291 1.00 95.44 87 ILE A O 1
ATOM 717 N N . LEU A 1 88 ? 3.084 1.799 -4.041 1.00 94.69 88 LEU A N 1
ATOM 718 C CA . LEU A 1 88 ? 3.256 2.029 -2.600 1.00 94.69 88 LEU A CA 1
ATOM 719 C C . LEU A 1 88 ? 2.094 1.43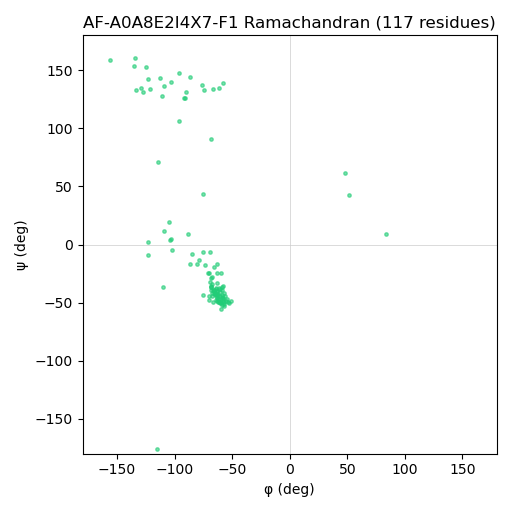2 -1.774 1.00 94.69 88 LEU A C 1
ATOM 721 O O . LEU A 1 88 ? 1.282 2.190 -1.240 1.00 94.69 88 LEU A O 1
ATOM 725 N N . PRO A 1 89 ? 1.976 0.092 -1.648 1.00 95.75 89 PRO A N 1
ATOM 726 C CA . PRO A 1 89 ? 0.841 -0.533 -0.969 1.00 95.75 89 PRO A CA 1
ATOM 727 C C . PRO A 1 89 ? 0.689 -0.102 0.490 1.00 95.75 89 PRO A C 1
ATOM 729 O O . PRO A 1 89 ? -0.420 0.186 0.925 1.00 95.75 89 PRO A O 1
ATOM 732 N N . LEU A 1 90 ? 1.794 -0.027 1.240 1.00 95.25 90 LEU A N 1
ATOM 733 C CA . LEU A 1 90 ? 1.769 0.318 2.665 1.00 95.25 90 LEU A CA 1
ATOM 734 C C . LEU A 1 90 ? 1.282 1.756 2.876 1.00 95.25 90 LEU A C 1
ATOM 736 O O . LEU A 1 90 ? 0.441 1.993 3.735 1.00 95.25 90 LEU A O 1
ATOM 740 N N . ASN A 1 91 ? 1.744 2.694 2.046 1.00 93.06 91 ASN A N 1
ATOM 741 C CA 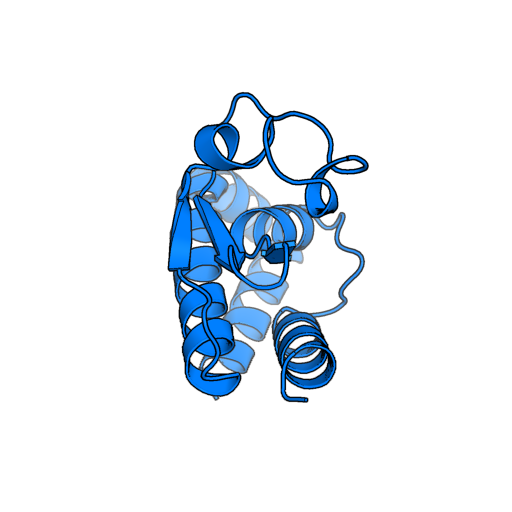. ASN A 1 91 ? 1.326 4.093 2.109 1.00 93.06 91 ASN A CA 1
ATOM 742 C C . ASN A 1 91 ? -0.181 4.241 1.833 1.00 93.06 91 ASN A C 1
ATOM 744 O O . ASN A 1 91 ? -0.894 4.871 2.610 1.00 93.06 91 ASN A O 1
ATOM 748 N N . VAL A 1 92 ? -0.689 3.590 0.780 1.00 94.75 92 VAL A N 1
ATOM 749 C CA . VAL A 1 92 ? -2.121 3.644 0.443 1.00 94.75 92 VAL A CA 1
ATOM 750 C C . VAL A 1 92 ? -2.980 3.004 1.536 1.00 94.75 92 VAL A C 1
ATOM 752 O O . VAL A 1 92 ? -4.047 3.528 1.855 1.00 94.75 92 VAL A O 1
ATOM 755 N N . VAL A 1 93 ? -2.524 1.900 2.136 1.00 95.88 93 VAL A N 1
ATOM 756 C CA . VAL A 1 93 ? -3.217 1.258 3.264 1.00 95.88 93 VAL A CA 1
ATOM 757 C C . VAL A 1 93 ? -3.218 2.156 4.498 1.00 95.88 93 VAL A C 1
ATOM 759 O O . VAL A 1 93 ? -4.247 2.267 5.155 1.00 95.88 93 VAL A O 1
ATOM 762 N N . GLU A 1 94 ? -2.108 2.820 4.812 1.00 94.81 94 GLU A N 1
ATOM 763 C CA . GLU A 1 94 ? -2.050 3.776 5.919 1.00 94.81 94 GLU A CA 1
ATOM 764 C C . GLU A 1 94 ? -3.039 4.925 5.717 1.00 94.81 94 GLU A C 1
ATOM 766 O O . GLU A 1 94 ? -3.848 5.196 6.603 1.00 94.81 94 GLU A O 1
ATOM 771 N N . GLN A 1 95 ? -3.022 5.553 4.539 1.00 94.12 95 GLN A N 1
ATOM 772 C CA . GLN A 1 95 ? -3.981 6.599 4.181 1.00 94.12 95 GLN A CA 1
ATOM 773 C C . GLN A 1 95 ? -5.419 6.088 4.287 1.00 94.12 95 GLN A C 1
ATOM 775 O O . GLN A 1 95 ? -6.289 6.779 4.808 1.00 94.12 95 GLN A O 1
ATOM 780 N N . TYR A 1 96 ? -5.669 4.855 3.840 1.00 96.06 96 TYR A N 1
ATOM 781 C CA . TYR A 1 96 ? -6.989 4.235 3.910 1.00 96.06 96 TYR A CA 1
ATOM 782 C C . TYR A 1 96 ? -7.463 4.077 5.349 1.00 96.06 96 TYR A C 1
ATOM 784 O O . TYR A 1 96 ? -8.560 4.517 5.676 1.00 96.06 96 TYR A O 1
ATOM 792 N N . LEU A 1 97 ? -6.625 3.521 6.222 1.00 95.50 97 LEU A N 1
ATOM 793 C CA . LEU A 1 97 ? -6.960 3.314 7.630 1.00 95.50 97 LEU A CA 1
ATOM 794 C C . LEU A 1 97 ? -7.107 4.635 8.403 1.00 95.50 97 LEU A C 1
ATOM 796 O O . LEU A 1 97 ? -7.884 4.688 9.353 1.00 95.50 97 LEU A O 1
ATOM 800 N N . LYS A 1 98 ? -6.418 5.702 7.979 1.00 93.31 98 LYS A N 1
ATOM 801 C CA . LYS A 1 98 ? -6.569 7.059 8.534 1.00 93.31 98 LYS A CA 1
ATOM 802 C C . LYS A 1 98 ? -7.800 7.811 8.015 1.00 93.31 98 LYS A C 1
ATOM 804 O O . LYS A 1 98 ? -8.179 8.813 8.606 1.00 93.31 98 LYS A O 1
ATOM 809 N N . GLY A 1 99 ? -8.445 7.319 6.954 1.00 91.62 99 GLY A N 1
ATOM 810 C CA . GLY A 1 99 ? -9.572 7.997 6.306 1.00 91.62 99 GLY A CA 1
ATOM 811 C C . GLY A 1 99 ? -9.171 9.063 5.278 1.00 91.62 99 GLY A C 1
ATOM 812 O O . GLY A 1 99 ? -10.047 9.743 4.756 1.00 91.62 99 GLY A O 1
ATOM 813 N N . ASP A 1 100 ? -7.884 9.155 4.933 1.00 91.50 100 ASP A N 1
ATOM 814 C CA . ASP A 1 100 ? -7.300 10.158 4.028 1.00 91.50 100 ASP A CA 1
ATOM 815 C C . ASP A 1 100 ? -6.960 9.579 2.638 1.00 91.50 100 ASP A C 1
ATOM 817 O O . ASP A 1 100 ? -6.123 10.107 1.903 1.00 91.50 100 ASP A O 1
ATOM 821 N N . SER A 1 101 ? -7.556 8.442 2.269 1.00 90.50 101 SER A N 1
ATOM 822 C CA . SER A 1 101 ? -7.258 7.771 1.000 1.00 90.50 101 SER A CA 1
ATOM 823 C C . SER A 1 101 ? -8.097 8.289 -0.157 1.00 90.50 101 SER A C 1
ATOM 825 O O . SER A 1 101 ? -9.298 8.513 -0.033 1.00 90.50 101 SER A O 1
ATOM 827 N N . ALA A 1 102 ? -7.477 8.347 -1.336 1.00 91.62 102 ALA A N 1
ATOM 828 C CA . ALA A 1 102 ? -8.178 8.544 -2.602 1.00 91.62 102 ALA A CA 1
ATOM 829 C C . ALA A 1 102 ? -9.038 7.331 -3.023 1.00 91.62 102 ALA A C 1
ATOM 831 O O . ALA A 1 102 ? -9.746 7.413 -4.025 1.00 91.62 102 ALA A O 1
ATOM 832 N N . TYR A 1 103 ? -8.955 6.207 -2.301 1.00 95.00 103 TYR A N 1
ATOM 833 C CA . TYR A 1 103 ? -9.689 4.974 -2.580 1.00 95.00 103 TYR A CA 1
ATOM 834 C C . TYR A 1 103 ? -10.783 4.734 -1.542 1.00 95.00 103 TYR A C 1
ATOM 836 O O . TYR A 1 103 ? -10.554 4.835 -0.336 1.00 95.00 103 TYR A O 1
ATOM 844 N N . THR A 1 104 ? -11.964 4.328 -2.006 1.00 93.12 104 THR A N 1
ATOM 845 C CA . THR A 1 104 ? -13.109 4.019 -1.131 1.00 93.12 104 THR A CA 1
ATOM 846 C C . THR A 1 104 ? -13.016 2.621 -0.510 1.00 93.12 104 THR A C 1
ATOM 848 O O . THR A 1 104 ? -13.701 2.298 0.473 1.00 93.12 104 THR A O 1
ATOM 851 N N . SER A 1 105 ? -12.161 1.763 -1.073 1.00 96.25 105 SER A N 1
ATOM 852 C CA . SER A 1 105 ? -11.846 0.439 -0.548 1.00 96.25 105 SER A CA 1
ATOM 853 C C . SER A 1 105 ? -10.477 -0.059 -1.028 1.00 96.25 105 SER A C 1
ATOM 855 O O . SER A 1 105 ? -9.951 0.378 -2.054 1.00 96.25 105 SER A O 1
ATOM 857 N N . LEU A 1 106 ? -9.898 -1.007 -0.298 1.00 96.88 106 LEU A N 1
ATOM 858 C CA . LEU A 1 106 ? -8.643 -1.659 -0.666 1.00 96.88 106 LEU A CA 1
ATOM 859 C C . LEU A 1 106 ? -8.810 -2.555 -1.900 1.00 96.88 106 LEU A C 1
ATOM 861 O O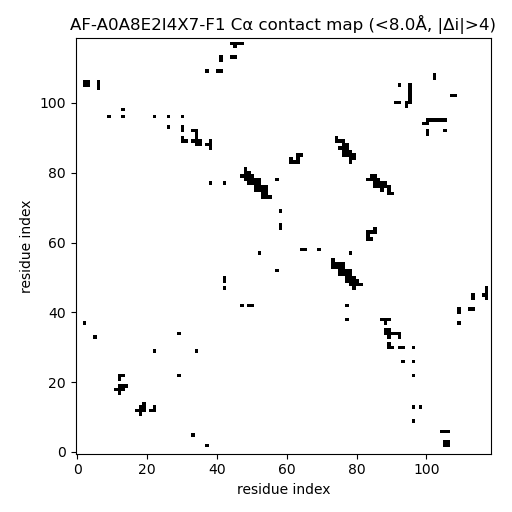 . LEU A 1 106 ? -7.889 -2.658 -2.711 1.00 96.88 106 LEU A O 1
ATOM 865 N N . GLN A 1 107 ? -9.991 -3.156 -2.082 1.00 96.88 107 GLN A N 1
ATOM 866 C CA . GLN A 1 107 ? -10.354 -3.863 -3.314 1.00 96.88 107 GLN A CA 1
ATOM 867 C C . GLN A 1 107 ? -10.276 -2.940 -4.541 1.00 96.88 107 GLN A C 1
ATOM 869 O O . GLN A 1 107 ? -9.660 -3.309 -5.540 1.00 96.88 107 GLN A O 1
ATOM 874 N N . GLU A 1 108 ? -10.834 -1.728 -4.452 1.00 97.00 108 GLU A N 1
ATOM 875 C CA . GLU A 1 108 ? -10.776 -0.738 -5.535 1.00 97.00 108 GLU A CA 1
ATOM 876 C C . GLU A 1 108 ? -9.324 -0.403 -5.912 1.00 97.00 108 GLU A C 1
ATOM 878 O O . GLU A 1 108 ? -8.959 -0.405 -7.093 1.00 97.00 108 GLU A O 1
ATOM 883 N N . TYR A 1 109 ? -8.479 -0.164 -4.904 1.00 97.44 109 TYR A N 1
ATOM 884 C CA . TYR A 1 109 ? -7.054 0.096 -5.096 1.00 97.44 109 TYR A CA 1
ATOM 885 C C . TYR A 1 109 ? -6.355 -1.046 -5.843 1.00 97.44 109 TYR A C 1
ATOM 887 O O . TYR A 1 109 ? -5.696 -0.810 -6.860 1.00 97.44 109 TYR A O 1
ATOM 895 N N . VAL A 1 110 ? -6.530 -2.284 -5.372 1.00 96.94 110 VAL A N 1
ATOM 896 C CA . VAL A 1 110 ? -5.910 -3.481 -5.960 1.00 96.94 110 VAL A CA 1
ATOM 897 C C . VAL A 1 110 ? -6.298 -3.629 -7.425 1.00 96.94 110 VAL A C 1
ATOM 899 O O . VAL A 1 110 ? -5.431 -3.788 -8.284 1.00 96.94 110 VAL A O 1
ATOM 902 N N . GLU A 1 111 ? -7.586 -3.517 -7.735 1.00 96.19 111 GLU A N 1
ATOM 903 C CA . GLU A 1 111 ? -8.073 -3.627 -9.106 1.00 96.19 111 GLU A CA 1
ATOM 904 C C . GLU A 1 111 ? -7.534 -2.522 -10.016 1.00 96.19 111 GLU A C 1
ATOM 906 O O . GLU A 1 111 ? -7.179 -2.784 -11.168 1.00 96.19 111 GLU A O 1
ATOM 911 N N . LYS A 1 112 ? -7.452 -1.282 -9.515 1.00 96.88 112 LYS A N 1
ATOM 912 C CA . LYS A 1 112 ? -6.889 -0.164 -10.279 1.00 96.88 112 LYS A CA 1
ATOM 913 C C . LYS A 1 112 ? -5.415 -0.397 -10.590 1.00 96.88 112 LYS A C 1
ATOM 915 O O . LYS A 1 112 ? -5.006 -0.159 -11.725 1.00 96.88 112 LYS A O 1
ATOM 920 N N . MET A 1 113 ? -4.636 -0.890 -9.626 1.00 96.62 113 MET A N 1
ATOM 921 C CA . MET A 1 113 ? -3.230 -1.229 -9.858 1.00 96.62 113 MET A CA 1
ATOM 922 C C . MET A 1 113 ? -3.104 -2.372 -10.866 1.00 96.62 113 MET A C 1
ATOM 924 O O . MET A 1 113 ? -2.379 -2.238 -11.846 1.00 96.62 113 MET A O 1
ATOM 928 N N . ILE A 1 114 ? -3.862 -3.458 -10.706 1.00 95.81 114 ILE A N 1
ATOM 929 C CA . ILE A 1 114 ? -3.834 -4.574 -11.661 1.00 95.81 114 ILE A CA 1
ATOM 930 C C . ILE A 1 114 ? -4.141 -4.074 -13.077 1.00 95.81 114 ILE A C 1
ATOM 932 O O . ILE A 1 114 ? -3.361 -4.333 -13.990 1.00 95.81 114 ILE A O 1
ATOM 936 N N . ARG A 1 115 ? -5.202 -3.282 -13.274 1.00 96.12 115 ARG A N 1
ATOM 937 C CA . ARG A 1 115 ? -5.537 -2.718 -14.594 1.00 96.12 115 ARG A CA 1
ATOM 938 C C . ARG A 1 115 ? -4.433 -1.823 -15.166 1.00 96.12 115 ARG A C 1
ATOM 940 O O . ARG A 1 115 ? -4.153 -1.909 -16.356 1.00 96.12 115 ARG A O 1
ATOM 947 N N . ALA A 1 116 ? -3.799 -0.991 -14.339 1.00 94.25 116 ALA A N 1
ATOM 948 C CA . ALA A 1 116 ? -2.751 -0.066 -14.778 1.00 94.25 116 ALA A CA 1
ATOM 949 C C . ALA A 1 116 ? -1.438 -0.762 -15.190 1.00 94.25 116 ALA A C 1
ATOM 951 O O . ALA A 1 116 ? -0.660 -0.197 -15.962 1.00 94.25 116 ALA A O 1
ATOM 952 N N . TYR A 1 117 ? -1.184 -1.966 -14.671 1.00 92.56 117 TYR A N 1
ATOM 953 C CA . TYR A 1 117 ? 0.096 -2.663 -14.819 1.00 92.56 117 TYR A CA 1
ATOM 954 C C . TYR A 1 117 ? -0.002 -4.054 -15.466 1.00 92.56 117 TYR A C 1
ATOM 956 O O . TYR A 1 117 ? 1.026 -4.701 -15.597 1.00 92.56 117 TYR A O 1
ATOM 964 N N . SER A 1 118 ? -1.181 -4.524 -15.891 1.00 84.50 118 SER A N 1
ATOM 965 C CA . SER A 1 118 ? -1.338 -5.825 -16.584 1.00 84.50 118 SER A CA 1
ATOM 966 C C . SER A 1 118 ? -1.171 -5.752 -18.109 1.00 84.50 118 SER A C 1
ATOM 968 O O . SER A 1 118 ? -1.456 -6.730 -18.794 1.00 84.50 118 SER A O 1
ATOM 970 N N . GLN A 1 119 ? -0.733 -4.608 -18.645 1.00 62.34 119 GLN A N 1
ATOM 971 C CA . GLN A 1 119 ? -0.414 -4.421 -20.067 1.00 62.34 119 GLN A CA 1
ATOM 972 C C . GLN A 1 119 ? 1.092 -4.541 -20.328 1.00 62.34 119 GLN A C 1
ATOM 974 O O . GLN A 1 119 ? 1.901 -4.101 -19.466 1.00 62.34 119 GLN A O 1
#

Sequence (119 aa):
ESIQYIDLYTKKLMKTEKGTVLLNEALDNMVNRIGAYIGEVIKRTINQDFTWYEFNSVYHHSKSLACVAETTRPYTLLYSKKKDRAILPLNVVEQYLKGDSAYTSLQEYVEKMIRAYSQ

Foldseek 3Di:
DVQVVVQVLLVVLLPDPNSLVVCVVCVLVNLVVQLVVLQVLLCVLLVDQWDKDFCVVLCVPAPQCVPPDDDPDRAIWIARPVVSHIDRSSVQSSCVSVVNHPDPGSVRVSVVSSVVRND

Mean predicted aligned error: 3.71 Å